Protein AF-A0A1H4YZ56-F1 (afdb_monomer)

Radius of gyration: 13.11 Å; Cα contacts (8 Å, |Δi|>4): 111; chains: 1; bounding box: 27×33×38 Å

InterPro domains:
  IPR038062 ScdA-like, N-terminal domain superfamily [G3DSA:1.10.3910.10] (11-89)
  IPR038062 ScdA-like, N-terminal domain superfamily [SSF140683] (13-71)

Organism: Streptomyces melanosporofaciens (NCBI:txid67327)

Foldseek 3Di:
DDPPDPPDDFQDQQQALVNLCVVPVVCLSCVLCVLLVHNLVPDPCRVRDGQLRSLVVVQFHSVLSSVCSRVVSVPHDDPVSSVNRSDG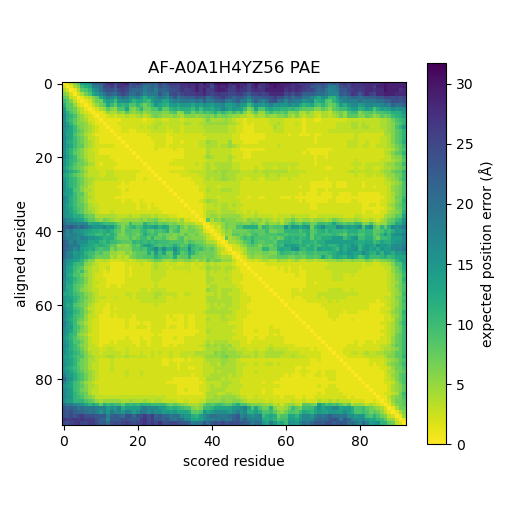DDPPD

Secondary structure (DSSP, 8-state):
----PSPPPPP-TT-BHHHHHHH-TTSHHHHHHHHTT--GGGSTTGGG-BHHHHHHHTTB-HHHHHHHHHHTTTSSPPHHHHHHHHSBPP---

pLDDT: mean 85.67, std 14.41, range [34.62, 97.56]

Solvent-accessible surface area (backbone atoms only — not comparable to full-atom values): 5361 Å² total; per-residue (Å²): 135,85,81,86,62,80,82,74,79,75,76,50,59,73,40,24,48,46,59,49,35,70,74,29,80,87,42,57,43,58,52,48,34,48,74,36,72,43,67,44,91,78,42,93,58,26,77,76,32,24,46,33,56,50,22,50,78,70,38,22,41,36,67,38,40,44,50,36,57,39,39,46,79,82,40,86,56,54,71,67,42,45,50,52,25,40,37,68,52,77,78,83,126

Mean predicted aligned error: 5.96 Å

Nearest PDB structures (foldseek):
  3bnx-assembly2_D  TM=2.272E-01  e=5.731E+00  Aspergillus terreus

Sequence (93 aa):
MSVDGPPRPPVRGSTTITELIRRHPDGSATRLLSAIGVGCVYCGGAPREPITLAARRHGRDPGAFLRVCQALDDGWPSDELIAAAKAKKPKEG

Structure (mmCIF, N/CA/C/O backbone):
data_AF-A0A1H4YZ56-F1
#
_entry.id   AF-A0A1H4YZ56-F1
#
loop_
_atom_site.group_PDB
_atom_site.id
_atom_site.type_symbol
_atom_site.label_atom_id
_atom_site.label_alt_id
_atom_site.label_comp_id
_atom_site.label_asym_id
_atom_site.label_entity_id
_atom_site.label_seq_id
_atom_site.pdbx_PDB_ins_code
_atom_site.Cartn_x
_atom_site.Cartn_y
_atom_site.Cartn_z
_atom_site.occupancy
_atom_site.B_iso_or_equiv
_atom_site.auth_seq_id
_atom_site.auth_comp_id
_atom_site.auth_asym_id
_atom_site.auth_atom_id
_atom_site.pdbx_PDB_model_num
ATOM 1 N N . MET A 1 1 ? 8.033 -17.743 -19.789 1.00 34.62 1 MET A N 1
ATOM 2 C CA . MET A 1 1 ? 9.281 -17.918 -19.018 1.00 34.62 1 MET A CA 1
ATOM 3 C C . MET A 1 1 ? 8.974 -17.520 -17.584 1.00 34.62 1 MET A C 1
ATOM 5 O O . MET A 1 1 ? 8.893 -16.330 -17.312 1.00 34.62 1 MET A O 1
ATOM 9 N N . SER A 1 2 ? 8.679 -18.486 -16.712 1.00 43.72 2 SER A N 1
ATOM 10 C CA . SER A 1 2 ? 8.430 -18.209 -15.292 1.00 43.72 2 SER A CA 1
ATOM 11 C C . SER A 1 2 ? 9.769 -18.053 -14.586 1.00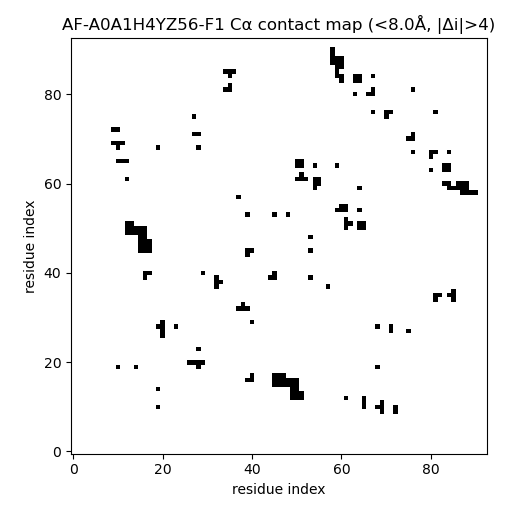 43.72 2 SER A C 1
ATOM 13 O O . SER A 1 2 ? 10.579 -18.976 -14.575 1.00 43.72 2 SER A O 1
ATOM 15 N N . VAL A 1 3 ? 10.017 -16.859 -14.060 1.00 50.34 3 VAL A N 1
ATOM 16 C CA . VAL A 1 3 ? 11.168 -16.565 -13.208 1.00 50.34 3 VAL A CA 1
ATOM 17 C C . VAL A 1 3 ? 10.805 -16.941 -11.776 1.00 50.34 3 VAL A C 1
ATOM 19 O O . VAL A 1 3 ? 10.354 -16.103 -11.001 1.00 50.34 3 VAL A O 1
ATOM 22 N N . ASP A 1 4 ? 10.956 -18.218 -11.431 1.00 54.72 4 ASP A N 1
ATOM 23 C CA . ASP A 1 4 ? 10.767 -18.683 -10.053 1.00 54.72 4 ASP A CA 1
ATOM 24 C C . ASP A 1 4 ? 12.022 -18.336 -9.235 1.00 54.72 4 ASP A C 1
ATOM 26 O O . ASP A 1 4 ? 12.932 -19.136 -9.020 1.00 54.72 4 ASP A O 1
ATOM 30 N N . GLY A 1 5 ? 12.132 -17.050 -8.899 1.00 57.22 5 GLY A N 1
ATOM 31 C CA . GLY A 1 5 ? 13.023 -16.580 -7.846 1.00 57.22 5 GLY A CA 1
ATOM 32 C C . GLY A 1 5 ? 12.448 -16.934 -6.471 1.00 57.22 5 GLY A C 1
ATOM 33 O O . GLY A 1 5 ? 11.268 -17.271 -6.369 1.00 57.22 5 GLY A O 1
ATOM 34 N N . PRO A 1 6 ? 13.245 -16.837 -5.393 1.00 56.75 6 PRO A N 1
ATOM 35 C CA . PRO A 1 6 ? 12.735 -17.075 -4.048 1.00 56.75 6 PRO A CA 1
ATOM 36 C C . PRO A 1 6 ? 11.498 -16.199 -3.781 1.00 56.75 6 PRO A C 1
ATOM 38 O O . PRO A 1 6 ? 11.458 -15.052 -4.250 1.00 56.75 6 PRO A O 1
ATOM 41 N N . PRO A 1 7 ? 10.500 -16.706 -3.030 1.00 65.38 7 PRO A N 1
ATOM 42 C CA . PRO A 1 7 ? 9.287 -15.957 -2.744 1.00 65.38 7 PRO A CA 1
ATOM 43 C C . PRO A 1 7 ? 9.662 -14.602 -2.149 1.00 65.38 7 PRO A C 1
ATOM 45 O O . PRO A 1 7 ? 10.452 -14.506 -1.203 1.00 65.38 7 PRO A O 1
ATOM 48 N N . ARG A 1 8 ? 9.122 -13.532 -2.739 1.00 72.62 8 ARG A N 1
ATOM 49 C CA . ARG A 1 8 ? 9.374 -12.178 -2.246 1.00 72.62 8 ARG A CA 1
ATOM 50 C C . ARG A 1 8 ? 8.889 -12.082 -0.798 1.00 72.62 8 ARG A C 1
ATOM 52 O O . ARG A 1 8 ? 7.833 -12.624 -0.474 1.00 72.62 8 ARG A O 1
ATOM 59 N N . PRO A 1 9 ? 9.619 -11.377 0.083 1.00 81.50 9 PRO A N 1
ATOM 60 C CA . PRO A 1 9 ? 9.154 -11.183 1.446 1.00 81.50 9 PRO A CA 1
ATOM 61 C C . PRO A 1 9 ? 7.791 -10.471 1.428 1.00 81.50 9 PRO A C 1
ATOM 63 O O . PRO A 1 9 ? 7.615 -9.524 0.652 1.00 81.50 9 PRO A O 1
ATOM 66 N N . PRO A 1 10 ? 6.837 -10.876 2.281 1.00 86.44 10 PRO A N 1
ATOM 67 C CA . PRO A 1 10 ? 5.491 -10.310 2.280 1.00 86.44 10 PRO A CA 1
ATOM 68 C C . PRO A 1 10 ? 5.524 -8.806 2.559 1.00 86.44 10 PRO A C 1
ATOM 70 O O . PRO A 1 10 ? 6.420 -8.319 3.259 1.00 86.44 10 PRO A O 1
ATOM 73 N N . VAL A 1 11 ? 4.549 -8.059 2.029 1.00 93.69 11 VAL A N 1
ATOM 74 C CA . VAL A 1 11 ? 4.363 -6.648 2.404 1.00 93.69 11 VAL A CA 1
ATOM 75 C C . VAL A 1 11 ? 4.149 -6.557 3.920 1.00 93.69 11 VAL A C 1
ATOM 77 O O . VAL A 1 11 ? 3.317 -7.263 4.499 1.00 93.69 11 VAL A O 1
ATOM 80 N N . ARG A 1 12 ? 4.905 -5.674 4.576 1.00 95.19 12 ARG A N 1
ATOM 81 C CA . ARG A 1 12 ? 4.823 -5.398 6.018 1.00 95.19 12 ARG A CA 1
ATOM 82 C C . ARG A 1 12 ? 4.364 -3.966 6.235 1.00 95.19 12 ARG A C 1
ATOM 84 O O . ARG A 1 12 ? 4.522 -3.118 5.367 1.00 95.19 12 ARG A O 1
ATOM 91 N N . GLY A 1 13 ? 3.878 -3.649 7.435 1.00 92.62 13 GLY A N 1
ATOM 92 C CA . GLY A 1 13 ? 3.468 -2.277 7.760 1.00 92.62 13 GLY A CA 1
ATOM 93 C C . GLY A 1 13 ? 4.590 -1.232 7.641 1.00 92.62 13 GLY A C 1
ATOM 94 O O . GLY A 1 13 ? 4.290 -0.050 7.465 1.00 92.62 13 GLY A O 1
ATOM 95 N N . SER A 1 14 ? 5.852 -1.677 7.719 1.00 93.69 14 SER A N 1
ATOM 96 C CA . SER A 1 14 ? 7.071 -0.885 7.526 1.00 93.69 14 SER A CA 1
ATOM 97 C C . SER A 1 14 ? 7.489 -0.727 6.061 1.00 93.69 14 SER A C 1
ATOM 99 O O . SER A 1 14 ? 8.354 0.099 5.786 1.00 93.69 14 SER A O 1
ATOM 101 N N . THR A 1 15 ? 6.905 -1.498 5.135 1.00 94.12 15 THR A N 1
ATOM 102 C CA . THR A 1 15 ? 7.148 -1.346 3.697 1.00 94.12 15 THR A CA 1
ATOM 103 C C . THR A 1 15 ? 6.793 0.076 3.291 1.00 94.12 15 THR A C 1
ATOM 105 O O . THR A 1 15 ? 5.724 0.582 3.631 1.00 94.12 15 THR A O 1
ATOM 108 N N . THR A 1 16 ? 7.700 0.738 2.592 1.00 92.62 16 THR A N 1
ATOM 109 C CA . THR A 1 16 ? 7.500 2.104 2.114 1.00 92.62 16 THR A CA 1
ATOM 110 C C . THR A 1 16 ? 6.658 2.135 0.842 1.00 92.62 16 THR A C 1
ATOM 112 O O . THR A 1 16 ? 6.596 1.156 0.093 1.00 92.62 16 THR A O 1
ATOM 115 N N . ILE A 1 17 ? 6.041 3.282 0.548 1.00 91.62 17 ILE A N 1
ATOM 116 C CA . ILE A 1 17 ? 5.266 3.475 -0.691 1.00 91.62 17 ILE A CA 1
ATOM 117 C C . ILE A 1 17 ? 6.125 3.190 -1.935 1.00 91.62 17 ILE A C 1
ATOM 119 O O . ILE A 1 17 ? 5.672 2.516 -2.859 1.00 91.62 17 ILE A O 1
ATOM 123 N N . THR A 1 18 ? 7.390 3.620 -1.953 1.00 90.25 18 THR A N 1
ATOM 124 C CA . THR A 1 18 ? 8.278 3.355 -3.097 1.00 90.25 18 THR A CA 1
ATOM 125 C C . THR A 1 18 ? 8.704 1.896 -3.200 1.00 90.25 18 THR A C 1
ATOM 127 O O . THR A 1 18 ? 8.840 1.389 -4.311 1.00 90.25 18 THR A O 1
ATOM 130 N N . GLU A 1 19 ? 8.903 1.188 -2.086 1.00 92.56 19 GLU A N 1
ATOM 131 C CA . GLU A 1 19 ? 9.135 -0.262 -2.138 1.00 92.56 19 GLU A CA 1
ATOM 132 C C . GLU A 1 19 ? 7.935 -1.002 -2.726 1.00 92.56 19 GLU A C 1
ATOM 134 O O . GLU A 1 19 ? 8.134 -1.882 -3.563 1.00 92.56 19 GLU A O 1
ATOM 139 N N . LEU A 1 20 ? 6.712 -0.607 -2.355 1.00 92.62 20 LEU A N 1
ATOM 140 C CA . LEU A 1 20 ? 5.490 -1.160 -2.937 1.00 92.62 20 LEU A CA 1
ATOM 141 C C . LEU A 1 20 ? 5.426 -0.897 -4.452 1.00 92.62 20 LEU A C 1
ATOM 143 O O . LEU A 1 20 ? 5.184 -1.813 -5.224 1.00 92.62 20 LEU A O 1
ATOM 147 N N . ILE A 1 21 ? 5.720 0.321 -4.912 1.00 91.69 21 ILE A N 1
ATOM 148 C CA . ILE A 1 21 ? 5.703 0.643 -6.351 1.00 91.69 21 ILE A CA 1
ATOM 149 C C . ILE A 1 21 ? 6.778 -0.128 -7.117 1.00 91.69 21 ILE A C 1
ATOM 151 O O . ILE A 1 21 ? 6.491 -0.707 -8.159 1.00 91.69 21 ILE A O 1
ATOM 155 N N . ARG A 1 22 ? 8.010 -0.194 -6.596 1.00 91.31 22 ARG A N 1
ATOM 156 C CA . ARG A 1 22 ? 9.092 -0.971 -7.227 1.00 91.31 22 ARG A CA 1
ATOM 157 C C . ARG A 1 22 ? 8.773 -2.462 -7.300 1.00 91.31 22 ARG A C 1
ATOM 159 O O . ARG A 1 22 ? 9.245 -3.135 -8.210 1.00 91.31 22 ARG A O 1
ATOM 166 N N . ARG A 1 23 ? 7.988 -2.982 -6.353 1.00 91.88 23 ARG A N 1
ATOM 167 C CA . ARG A 1 23 ? 7.522 -4.372 -6.364 1.00 91.88 23 ARG A CA 1
ATOM 168 C C . ARG A 1 23 ? 6.539 -4.657 -7.507 1.00 91.88 23 ARG A C 1
ATOM 170 O O . ARG A 1 23 ? 6.520 -5.786 -8.000 1.00 91.88 23 ARG A O 1
ATOM 177 N N . HIS A 1 24 ? 5.781 -3.653 -7.940 1.00 92.88 24 HIS A N 1
ATOM 178 C CA . HIS A 1 24 ? 4.746 -3.754 -8.969 1.00 92.88 24 HIS A CA 1
ATOM 179 C C . HIS A 1 24 ? 5.045 -2.804 -10.146 1.00 92.88 24 HIS A C 1
ATOM 181 O O . HIS A 1 24 ? 4.424 -1.742 -10.272 1.00 92.88 24 HIS A O 1
ATOM 187 N N . PRO A 1 25 ? 6.022 -3.159 -11.007 1.00 92.44 25 PRO A N 1
ATOM 188 C CA . PRO A 1 25 ? 6.491 -2.292 -12.091 1.00 92.44 25 PRO A CA 1
ATOM 189 C C . PRO A 1 25 ? 5.451 -2.076 -13.202 1.00 92.44 25 PRO A C 1
ATOM 191 O O . PRO A 1 25 ? 5.602 -1.163 -14.005 1.00 92.44 25 PRO A O 1
ATOM 194 N N . ASP A 1 26 ? 4.384 -2.876 -13.229 1.00 93.75 26 ASP A N 1
ATOM 195 C CA . ASP A 1 26 ? 3.226 -2.723 -14.118 1.00 93.75 26 ASP A CA 1
ATOM 196 C C . ASP A 1 26 ? 2.316 -1.537 -13.738 1.00 93.75 26 ASP A C 1
ATOM 198 O O . ASP A 1 26 ? 1.326 -1.258 -14.412 1.00 93.75 26 ASP A O 1
ATOM 202 N N . GLY A 1 27 ? 2.634 -0.830 -12.648 1.00 93.81 27 GLY A N 1
ATOM 203 C CA . GLY A 1 27 ? 1.878 0.321 -12.165 1.00 93.81 27 GLY A CA 1
ATOM 204 C C . GLY A 1 27 ? 0.648 -0.046 -11.335 1.00 93.81 27 GLY A C 1
ATOM 205 O O . GLY A 1 27 ? -0.077 0.855 -10.899 1.00 93.81 27 GLY A O 1
ATOM 206 N N . SER A 1 28 ? 0.415 -1.333 -11.058 1.00 95.75 28 SER A N 1
ATOM 207 C CA . SER A 1 28 ? -0.740 -1.789 -10.274 1.00 95.75 28 SER A CA 1
ATOM 208 C C . SER A 1 28 ? -0.744 -1.214 -8.852 1.00 95.75 28 SER A C 1
ATOM 210 O O . SER A 1 28 ? -1.800 -0.808 -8.368 1.00 95.75 28 SER A O 1
ATOM 212 N N . ALA A 1 29 ? 0.424 -1.031 -8.225 1.00 94.38 29 ALA A N 1
ATOM 213 C CA . ALA A 1 29 ? 0.540 -0.348 -6.933 1.00 94.38 29 ALA A CA 1
ATOM 214 C C . ALA A 1 29 ? 0.065 1.112 -6.994 1.00 94.38 29 ALA A C 1
ATOM 216 O O . ALA A 1 29 ? -0.736 1.542 -6.166 1.00 94.38 29 ALA A O 1
ATOM 217 N N . THR A 1 30 ? 0.502 1.874 -7.997 1.00 92.62 30 THR A N 1
ATOM 218 C CA . THR A 1 30 ? 0.058 3.263 -8.195 1.00 92.62 30 THR A CA 1
ATOM 219 C C . THR A 1 30 ? -1.444 3.329 -8.468 1.00 92.62 30 THR A C 1
ATOM 221 O O . THR A 1 30 ? -2.142 4.181 -7.914 1.00 92.62 30 THR A O 1
ATOM 224 N N . ARG A 1 31 ? -1.969 2.399 -9.276 1.00 94.81 31 ARG A N 1
ATOM 225 C CA . ARG A 1 31 ? -3.407 2.279 -9.545 1.00 94.81 31 ARG A CA 1
ATOM 226 C C . ARG A 1 31 ? -4.194 1.986 -8.267 1.00 94.81 31 ARG A C 1
ATOM 228 O O . ARG A 1 31 ? -5.228 2.613 -8.046 1.00 94.81 31 ARG A O 1
ATOM 235 N N . LEU A 1 32 ? -3.708 1.076 -7.421 1.00 95.50 32 LEU A N 1
ATOM 236 C CA . LEU A 1 32 ? -4.339 0.732 -6.147 1.00 95.50 32 LEU A CA 1
ATOM 237 C C . LEU A 1 32 ? -4.380 1.935 -5.200 1.00 95.50 32 LEU A C 1
ATOM 239 O O . LEU A 1 32 ? -5.439 2.254 -4.663 1.00 95.50 32 LEU A O 1
ATOM 243 N N . LEU A 1 33 ? -3.251 2.629 -5.040 1.00 92.69 33 LEU A N 1
ATOM 244 C CA . LEU A 1 33 ? -3.138 3.831 -4.209 1.00 92.69 33 LEU A CA 1
ATOM 245 C C . LEU A 1 33 ? -4.155 4.905 -4.637 1.00 92.69 33 LEU A C 1
ATOM 247 O O . LEU A 1 33 ? -4.885 5.446 -3.801 1.00 92.69 33 LEU A O 1
ATOM 251 N N . SER A 1 34 ? -4.303 5.137 -5.943 1.00 91.50 34 SER A N 1
ATOM 252 C CA . SER A 1 34 ? -5.349 6.012 -6.485 1.00 91.50 34 SER A CA 1
ATOM 253 C C . SER A 1 34 ? -6.766 5.498 -6.197 1.00 91.50 34 SER A C 1
ATOM 255 O O . SER A 1 34 ? -7.625 6.282 -5.791 1.00 91.50 34 SER A O 1
ATOM 257 N N . ALA A 1 35 ? -7.023 4.192 -6.342 1.00 93.62 35 ALA A N 1
ATOM 258 C CA . ALA A 1 35 ? -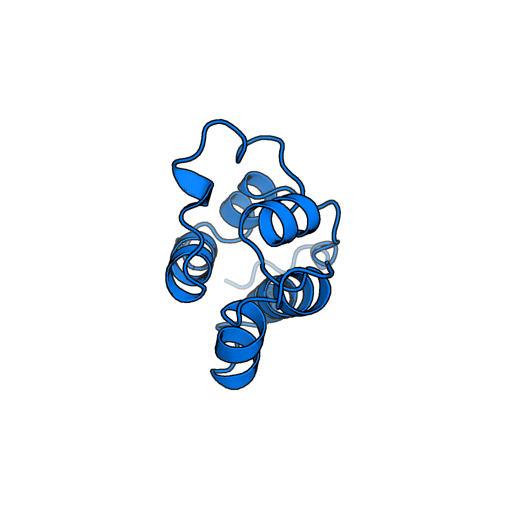8.344 3.591 -6.123 1.00 93.62 35 ALA A CA 1
ATOM 259 C C . ALA A 1 35 ? -8.853 3.761 -4.678 1.00 93.62 35 ALA A C 1
ATOM 261 O O . ALA A 1 35 ? -10.040 4.027 -4.459 1.00 93.62 35 ALA A O 1
ATOM 262 N N . ILE A 1 36 ? -7.953 3.692 -3.693 1.00 93.06 36 ILE A N 1
ATOM 263 C CA . ILE A 1 36 ? -8.271 3.923 -2.272 1.00 93.06 36 ILE A CA 1
ATOM 264 C C . ILE A 1 36 ? -8.218 5.413 -1.874 1.00 93.06 36 ILE A C 1
ATOM 266 O O . ILE A 1 36 ? -8.390 5.773 -0.705 1.00 93.06 36 ILE A O 1
ATOM 270 N N . GLY A 1 37 ? -8.037 6.308 -2.852 1.00 87.75 37 GLY A N 1
ATOM 271 C CA . GLY A 1 37 ? -8.058 7.759 -2.670 1.00 87.75 37 GLY A CA 1
ATOM 272 C C . GLY A 1 37 ? -6.815 8.303 -1.971 1.00 87.75 37 GLY A C 1
ATOM 273 O O . GLY A 1 37 ? -6.924 9.244 -1.183 1.00 87.75 37 GLY A O 1
ATOM 274 N N . VAL A 1 38 ? -5.658 7.683 -2.209 1.00 82.06 38 VAL A N 1
ATOM 275 C CA . VAL A 1 38 ? -4.367 8.037 -1.615 1.00 82.06 38 VAL A CA 1
ATOM 276 C C . VAL A 1 38 ? -3.354 8.263 -2.736 1.00 82.06 38 VAL A C 1
ATOM 278 O O . VAL A 1 38 ? -2.647 7.362 -3.164 1.00 82.06 38 VAL A O 1
ATOM 281 N N . GLY A 1 39 ? -3.259 9.502 -3.220 1.00 73.88 39 GLY A N 1
ATOM 282 C CA . GLY A 1 39 ? -2.290 9.913 -4.247 1.00 73.88 39 GLY A CA 1
ATOM 283 C C . GLY A 1 39 ? -0.852 10.061 -3.730 1.00 73.88 39 GLY A C 1
ATOM 284 O O . GLY A 1 39 ? -0.151 10.971 -4.166 1.00 73.88 39 GLY A O 1
ATOM 285 N N . CYS A 1 40 ? -0.418 9.221 -2.778 1.00 70.56 40 CYS A N 1
ATOM 286 C CA . CYS A 1 40 ? 0.871 9.343 -2.083 1.00 70.56 40 CYS A CA 1
ATOM 287 C C . CYS A 1 40 ? 2.060 9.455 -3.036 1.00 70.56 40 CYS A C 1
ATOM 289 O O . CYS A 1 40 ? 2.995 10.163 -2.713 1.00 70.56 40 CYS A O 1
ATOM 291 N N . VAL A 1 41 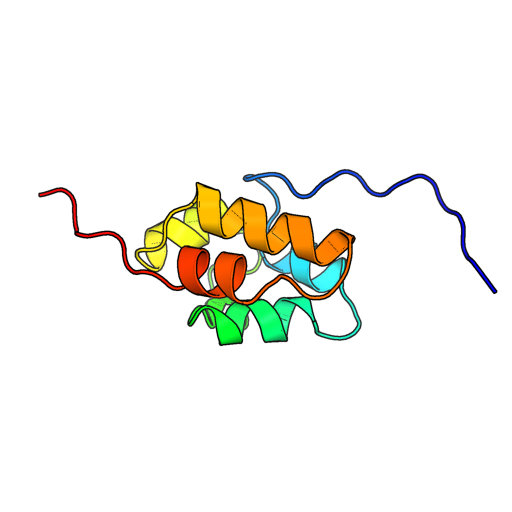? 2.028 8.835 -4.217 1.00 67.81 41 VAL A N 1
ATOM 292 C CA . VAL A 1 41 ? 3.092 8.957 -5.235 1.00 67.81 41 VAL A CA 1
ATOM 293 C C . VAL A 1 41 ? 3.515 10.395 -5.552 1.00 67.81 41 VAL A C 1
ATOM 295 O O . VAL A 1 41 ? 4.657 10.611 -5.947 1.00 67.81 41 VAL A O 1
ATOM 298 N N . TYR A 1 42 ? 2.627 11.370 -5.349 1.00 69.12 42 TYR A N 1
ATOM 299 C CA . TYR A 1 42 ? 2.889 12.786 -5.602 1.00 69.12 42 TYR A CA 1
ATOM 300 C C . TYR A 1 42 ? 3.222 13.590 -4.334 1.00 69.12 42 TYR A C 1
ATOM 302 O O . TYR A 1 42 ? 3.500 14.784 -4.426 1.00 69.12 42 TYR A O 1
ATOM 310 N N . CYS A 1 43 ? 3.190 12.980 -3.143 1.00 72.38 43 CYS A N 1
ATOM 311 C CA . CYS A 1 43 ? 3.525 13.663 -1.897 1.00 72.38 43 CYS A CA 1
ATOM 312 C C . CYS A 1 43 ? 5.034 13.582 -1.608 1.00 72.38 43 CYS A C 1
ATOM 314 O O . CYS A 1 43 ? 5.671 12.549 -1.802 1.00 72.38 43 CYS A O 1
ATOM 316 N N . GLY A 1 44 ? 5.626 14.657 -1.076 1.00 68.12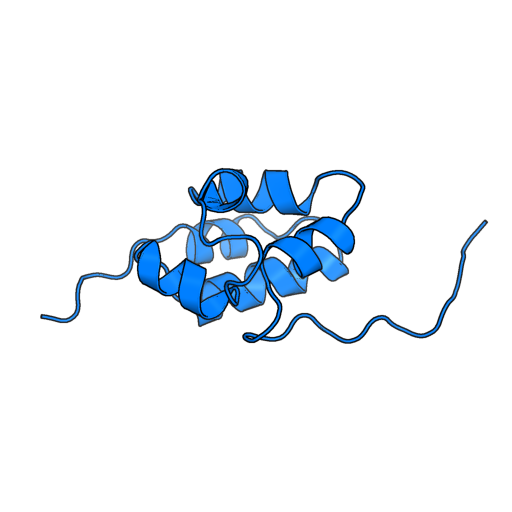 44 GLY A N 1
ATOM 317 C CA . GLY A 1 44 ? 7.061 14.689 -0.747 1.00 68.12 44 GLY A CA 1
ATOM 318 C C . GLY A 1 44 ? 7.502 13.663 0.313 1.00 68.12 44 GLY A C 1
ATOM 319 O O . GLY A 1 44 ? 8.692 13.388 0.442 1.00 68.12 44 GLY A O 1
ATOM 320 N N . GLY A 1 45 ? 6.558 13.077 1.063 1.00 70.50 45 GLY A N 1
ATOM 321 C CA . GLY A 1 45 ? 6.817 12.053 2.082 1.00 70.50 45 GLY A CA 1
ATOM 322 C C . GLY A 1 45 ? 6.854 10.613 1.557 1.00 70.50 45 GLY A C 1
ATOM 323 O O . GLY A 1 45 ? 7.485 9.764 2.184 1.00 70.50 45 GLY A O 1
ATOM 324 N N . ALA A 1 46 ? 6.249 10.337 0.396 1.00 70.62 46 ALA A N 1
ATOM 325 C CA . ALA A 1 46 ? 6.090 8.987 -0.156 1.00 70.62 46 ALA A CA 1
ATOM 326 C C . ALA A 1 46 ? 7.383 8.158 -0.219 1.00 70.62 46 ALA A C 1
ATOM 328 O O . ALA A 1 46 ? 7.346 6.981 0.144 1.00 70.62 46 ALA A O 1
ATOM 329 N N . PRO A 1 47 ? 8.539 8.731 -0.620 1.00 71.88 47 PRO A N 1
ATOM 330 C CA . PRO A 1 47 ? 9.757 7.953 -0.814 1.00 71.88 47 PRO A CA 1
ATOM 331 C C . PRO A 1 47 ? 10.269 7.208 0.416 1.00 71.88 47 PRO A C 1
ATOM 333 O O . PRO A 1 47 ? 10.985 6.219 0.274 1.00 71.88 47 PRO A O 1
ATOM 336 N N . ARG A 1 48 ? 9.941 7.699 1.614 1.00 80.25 48 ARG A N 1
ATOM 337 C CA . ARG A 1 48 ? 10.458 7.184 2.890 1.00 80.25 48 ARG A CA 1
ATOM 338 C C . ARG A 1 48 ? 9.352 6.791 3.864 1.00 80.25 48 ARG A C 1
ATOM 340 O O . ARG A 1 48 ? 9.646 6.400 4.988 1.00 80.25 48 ARG A O 1
ATOM 347 N N . GLU A 1 49 ? 8.093 6.925 3.463 1.00 85.81 49 GLU A N 1
ATOM 348 C CA . GLU A 1 49 ? 6.961 6.740 4.359 1.00 85.81 49 GLU A CA 1
ATOM 349 C C . GLU A 1 49 ? 6.474 5.286 4.363 1.00 85.81 49 GLU A C 1
ATOM 351 O O . GLU A 1 49 ? 6.111 4.769 3.301 1.00 85.81 49 GLU A O 1
ATOM 356 N N . PRO A 1 50 ? 6.418 4.629 5.539 1.00 93.25 50 PRO A N 1
ATOM 357 C CA . PRO A 1 50 ? 5.763 3.336 5.693 1.00 93.25 50 PRO A CA 1
ATOM 358 C C . PRO A 1 50 ? 4.278 3.395 5.323 1.00 93.25 50 PRO A C 1
ATOM 360 O O . PRO A 1 50 ? 3.584 4.344 5.694 1.00 93.25 50 PRO A O 1
ATOM 363 N N . ILE A 1 51 ? 3.752 2.344 4.691 1.00 92.69 51 ILE A N 1
ATOM 364 C CA . ILE A 1 51 ? 2.344 2.267 4.257 1.00 92.69 51 ILE A CA 1
ATOM 365 C C . ILE A 1 51 ? 1.345 2.521 5.394 1.00 92.69 51 ILE A C 1
ATOM 367 O O . ILE A 1 51 ? 0.317 3.164 5.19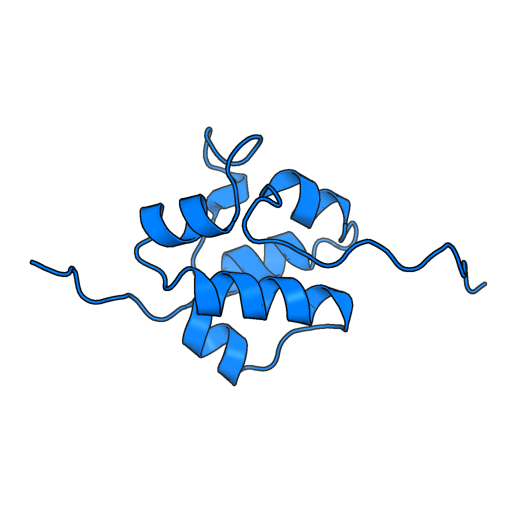7 1.00 92.69 51 ILE A O 1
ATOM 371 N N . THR A 1 52 ? 1.654 2.075 6.612 1.00 92.88 52 THR A N 1
ATOM 372 C CA . THR A 1 52 ? 0.787 2.296 7.778 1.00 92.88 52 THR A CA 1
ATOM 373 C C . THR A 1 52 ? 0.801 3.745 8.263 1.00 92.88 52 THR A C 1
ATOM 375 O O . THR A 1 52 ? -0.219 4.230 8.753 1.00 92.88 52 THR A O 1
ATOM 378 N N . LEU A 1 53 ? 1.918 4.461 8.098 1.00 91.69 53 LEU A N 1
ATOM 379 C CA . LEU A 1 53 ? 2.003 5.892 8.393 1.00 91.69 53 LEU A CA 1
ATOM 380 C C . LEU A 1 53 ? 1.253 6.709 7.333 1.00 91.69 53 LEU A C 1
ATOM 382 O O . LEU A 1 53 ? 0.478 7.595 7.700 1.00 91.69 53 LEU A O 1
ATOM 386 N N . ALA A 1 54 ? 1.407 6.354 6.054 1.00 90.31 54 ALA A N 1
ATOM 387 C CA . ALA A 1 54 ? 0.630 6.934 4.960 1.00 90.31 54 ALA A CA 1
ATOM 388 C C . ALA A 1 54 ? -0.875 6.780 5.212 1.00 90.31 54 ALA A C 1
ATOM 390 O O . ALA A 1 54 ? -1.618 7.762 5.196 1.00 90.31 54 ALA A O 1
ATOM 391 N N . ALA A 1 55 ? -1.323 5.569 5.555 1.00 92.00 55 ALA A N 1
ATOM 392 C CA . ALA A 1 55 ? -2.720 5.299 5.883 1.00 92.00 55 ALA A CA 1
ATOM 393 C C . ALA A 1 55 ? -3.256 6.268 6.951 1.00 92.00 55 ALA A C 1
ATOM 395 O O . ALA A 1 55 ? -4.276 6.922 6.732 1.00 92.00 55 ALA A O 1
ATOM 396 N N . ARG A 1 56 ? -2.530 6.443 8.063 1.00 91.00 56 ARG A N 1
ATOM 397 C CA . ARG A 1 56 ? -2.920 7.362 9.148 1.00 91.00 56 ARG A CA 1
ATOM 398 C C . ARG A 1 56 ? -3.001 8.814 8.684 1.00 91.00 56 ARG A C 1
ATOM 400 O O . ARG A 1 56 ? -3.995 9.479 8.965 1.00 91.00 56 ARG A O 1
ATOM 407 N N . ARG A 1 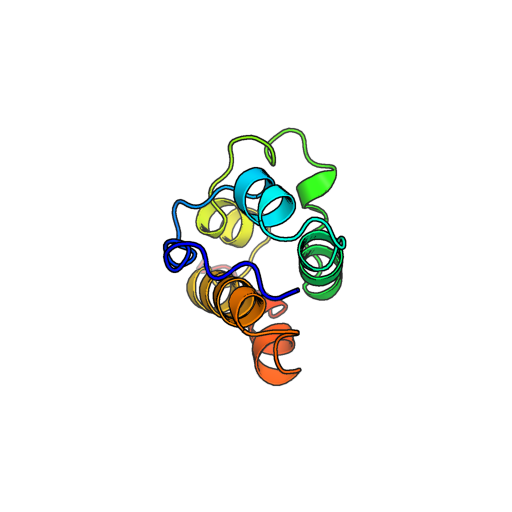57 ? -2.000 9.301 7.942 1.00 88.25 57 ARG A N 1
ATOM 408 C CA . ARG A 1 57 ? -1.974 10.681 7.415 1.00 88.25 57 ARG A CA 1
ATOM 409 C C . ARG A 1 57 ? -3.135 10.972 6.466 1.00 88.25 57 ARG A C 1
ATOM 411 O O . ARG A 1 57 ? -3.601 12.104 6.395 1.00 88.25 57 ARG A O 1
ATOM 418 N N . HIS A 1 58 ? -3.645 9.940 5.800 1.00 89.00 58 HIS A N 1
ATOM 419 C CA . HIS A 1 58 ? -4.810 10.016 4.923 1.00 89.00 58 HIS A CA 1
ATOM 420 C C . HIS A 1 58 ? -6.137 9.634 5.608 1.00 89.00 58 HIS A C 1
ATOM 422 O O . HIS A 1 58 ? -7.168 9.534 4.937 1.00 89.00 58 HIS A O 1
ATOM 428 N N . GLY A 1 59 ? -6.146 9.440 6.933 1.00 91.31 59 GLY A N 1
ATOM 429 C CA . GLY A 1 59 ? -7.347 9.092 7.696 1.00 91.31 59 GLY A CA 1
ATOM 430 C C . GLY A 1 59 ? -7.925 7.718 7.340 1.00 91.31 59 GLY A C 1
ATOM 431 O O . GLY A 1 59 ? -9.143 7.535 7.359 1.00 91.31 59 GLY A O 1
ATOM 432 N N . ARG A 1 60 ? -7.067 6.770 6.952 1.00 92.94 60 ARG A N 1
ATOM 433 C CA . ARG A 1 60 ? -7.411 5.381 6.613 1.00 92.94 60 ARG A CA 1
ATOM 434 C C . ARG A 1 60 ? -7.064 4.437 7.755 1.00 92.94 60 ARG A C 1
ATOM 436 O O . ARG A 1 60 ? -6.172 4.719 8.554 1.00 92.94 60 ARG A O 1
ATOM 443 N N . ASP A 1 61 ? -7.738 3.289 7.795 1.00 94.75 61 ASP A N 1
ATOM 444 C CA . ASP A 1 61 ? -7.366 2.198 8.694 1.00 94.75 61 ASP A CA 1
ATOM 445 C C . ASP A 1 61 ? -6.026 1.574 8.255 1.00 94.75 61 ASP A C 1
ATOM 447 O O . ASP A 1 61 ? -5.945 1.040 7.146 1.00 94.75 61 ASP A O 1
ATOM 451 N N . PRO A 1 62 ? -4.972 1.594 9.092 1.00 94.81 62 PRO A N 1
ATOM 452 C CA . PRO A 1 62 ? -3.667 1.056 8.702 1.00 94.81 62 PRO A CA 1
ATOM 453 C C . PRO A 1 62 ? -3.680 -0.453 8.448 1.00 94.81 62 PRO A C 1
ATOM 455 O O . PRO A 1 62 ? -2.897 -0.938 7.634 1.00 94.81 62 PRO A O 1
ATOM 458 N N . GLY A 1 63 ? -4.562 -1.197 9.122 1.00 96.38 63 GLY A N 1
ATOM 459 C CA . GLY A 1 63 ? -4.693 -2.642 8.951 1.00 96.38 63 GLY A CA 1
ATOM 460 C C . GLY A 1 63 ? -5.378 -3.021 7.638 1.00 96.38 63 GLY A C 1
ATOM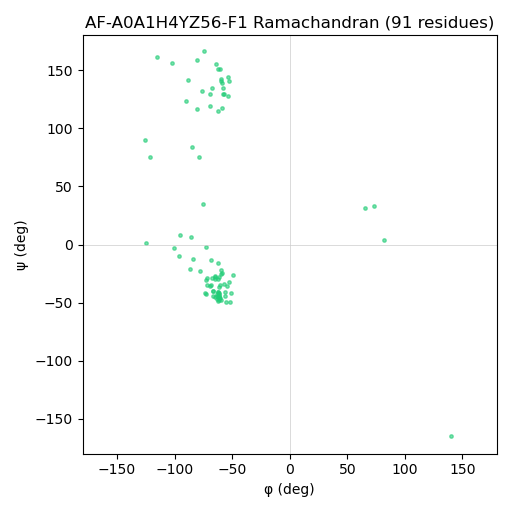 461 O O . GLY A 1 63 ? -4.942 -3.949 6.964 1.00 96.38 63 GLY A O 1
ATOM 462 N N . ALA A 1 64 ? -6.437 -2.314 7.247 1.00 96.38 64 ALA A N 1
ATOM 463 C CA . ALA A 1 64 ? -7.105 -2.473 5.959 1.00 96.38 64 ALA A CA 1
ATOM 464 C C . ALA A 1 64 ? -6.189 -2.037 4.811 1.00 96.38 64 ALA A C 1
ATOM 466 O O . ALA A 1 64 ? -6.100 -2.733 3.804 1.00 96.38 64 ALA A O 1
ATOM 467 N N . PHE A 1 65 ? -5.443 -0.942 4.999 1.00 95.62 65 PHE A N 1
ATOM 468 C CA . PHE A 1 65 ? -4.435 -0.493 4.041 1.00 95.62 65 PHE A CA 1
ATOM 469 C C . PHE A 1 65 ? -3.331 -1.545 3.848 1.00 95.62 65 PHE A C 1
ATOM 471 O O . PHE A 1 65 ? -2.987 -1.886 2.722 1.00 95.62 65 PHE A O 1
ATOM 478 N N . LEU A 1 66 ? -2.803 -2.119 4.936 1.00 96.56 66 LEU A N 1
ATOM 479 C CA . LEU A 1 66 ? -1.819 -3.199 4.851 1.00 96.56 66 LEU A CA 1
ATOM 480 C C . LEU A 1 66 ? -2.375 -4.420 4.108 1.00 96.56 66 LEU A C 1
ATOM 482 O O . LEU A 1 66 ? -1.718 -4.920 3.200 1.00 96.56 66 LEU A O 1
ATOM 486 N N . ARG A 1 67 ? -3.586 -4.868 4.458 1.00 96.81 67 ARG A N 1
ATOM 487 C CA . ARG A 1 67 ? -4.220 -6.038 3.834 1.00 96.81 67 ARG A CA 1
ATOM 488 C C . ARG A 1 67 ? -4.446 -5.855 2.336 1.00 96.81 67 ARG A C 1
ATOM 490 O O . ARG A 1 67 ? -4.177 -6.777 1.576 1.00 96.81 67 ARG A O 1
ATOM 497 N N . VAL A 1 68 ? -4.889 -4.674 1.896 1.00 97.06 68 VAL A N 1
ATOM 498 C CA . VAL A 1 68 ? -5.088 -4.421 0.461 1.00 97.06 68 VAL A CA 1
ATOM 499 C C . VA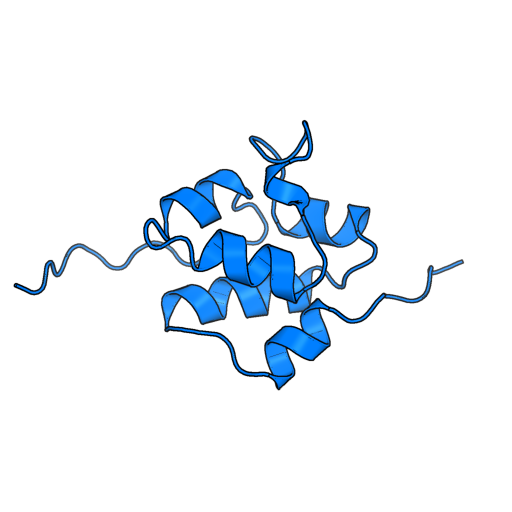L A 1 68 ? -3.755 -4.369 -0.298 1.00 97.06 68 VAL A C 1
ATOM 501 O O . VAL A 1 68 ? -3.681 -4.848 -1.424 1.00 97.06 68 VAL A O 1
ATOM 504 N N . CYS A 1 69 ? -2.679 -3.860 0.319 1.00 95.81 69 CYS A N 1
ATOM 505 C CA . CYS A 1 69 ? -1.338 -3.914 -0.272 1.00 95.81 69 CYS A CA 1
ATOM 506 C C . CYS A 1 69 ? -0.769 -5.339 -0.318 1.00 95.81 69 CYS A C 1
ATOM 508 O O . CYS A 1 69 ? -0.071 -5.666 -1.267 1.00 95.81 69 CYS A O 1
ATOM 510 N N . GLN A 1 70 ? -1.055 -6.176 0.683 1.00 96.06 70 GLN A N 1
ATOM 511 C CA . GLN A 1 70 ? -0.657 -7.589 0.693 1.00 96.06 70 GLN A CA 1
ATOM 512 C C . GLN A 1 70 ? -1.377 -8.383 -0.395 1.00 96.06 70 GLN A C 1
ATOM 514 O O . GLN A 1 70 ? -0.726 -9.113 -1.126 1.00 96.06 70 GLN A O 1
ATOM 519 N N . ALA A 1 71 ? -2.688 -8.179 -0.557 1.00 96.00 71 ALA A N 1
ATOM 520 C CA . ALA A 1 71 ? -3.463 -8.830 -1.612 1.00 96.00 71 ALA A CA 1
ATOM 521 C C . ALA A 1 71 ? -2.933 -8.515 -3.022 1.00 96.00 71 ALA A C 1
ATOM 523 O O . ALA A 1 71 ? -3.123 -9.315 -3.931 1.00 96.00 71 ALA A O 1
ATOM 524 N N . LEU A 1 72 ? -2.235 -7.382 -3.192 1.00 95.00 72 LEU A N 1
ATOM 525 C CA . LEU A 1 72 ? -1.614 -7.015 -4.462 1.00 95.00 72 LEU A CA 1
ATOM 526 C C . LEU A 1 72 ? -0.496 -7.982 -4.894 1.00 95.00 72 LEU A C 1
ATOM 528 O O . LEU A 1 72 ? -0.249 -8.122 -6.091 1.00 95.00 72 LEU A O 1
ATOM 532 N N . ASP A 1 73 ? 0.169 -8.659 -3.946 1.00 92.12 73 ASP A N 1
ATOM 533 C CA . ASP A 1 73 ? 1.179 -9.684 -4.254 1.00 92.12 73 ASP A CA 1
ATOM 534 C C . ASP A 1 73 ? 0.559 -10.901 -4.969 1.00 92.12 73 ASP A C 1
ATOM 536 O O . ASP A 1 73 ? 1.241 -11.525 -5.783 1.00 92.12 73 ASP A O 1
ATOM 540 N N . ASP A 1 74 ? -0.727 -11.182 -4.723 1.00 91.25 74 ASP A N 1
ATOM 541 C CA . ASP A 1 74 ? -1.474 -12.311 -5.297 1.00 91.25 74 ASP A CA 1
ATOM 542 C C . ASP A 1 74 ? -2.298 -11.927 -6.546 1.00 91.25 74 ASP A C 1
ATOM 544 O O . ASP A 1 74 ? -2.833 -12.794 -7.239 1.00 91.25 74 ASP A O 1
ATOM 548 N N . GLY A 1 75 ? -2.417 -10.632 -6.856 1.00 92.50 75 GLY A N 1
ATOM 549 C CA . GLY A 1 75 ? -3.212 -10.118 -7.973 1.00 92.50 75 GLY A CA 1
ATOM 550 C C . GLY A 1 75 ? -3.962 -8.837 -7.621 1.00 92.50 75 GLY A C 1
ATOM 551 O O . GLY A 1 75 ? -3.664 -8.171 -6.640 1.00 92.50 75 GLY A O 1
ATOM 552 N N . TRP A 1 76 ? -4.949 -8.437 -8.424 1.00 96.31 76 TRP A N 1
ATOM 553 C CA . TRP A 1 76 ? -5.739 -7.251 -8.079 1.00 96.31 76 TRP A CA 1
ATOM 554 C C . TRP A 1 76 ? -6.627 -7.526 -6.843 1.00 96.31 76 TRP A C 1
ATOM 556 O O . TRP A 1 76 ? -7.353 -8.523 -6.851 1.00 96.31 76 TRP A O 1
ATOM 566 N N . PRO A 1 77 ? -6.616 -6.670 -5.799 1.00 97.19 77 PRO A N 1
ATOM 567 C CA . PRO A 1 77 ? -7.425 -6.883 -4.599 1.00 97.19 77 PRO A CA 1
ATOM 568 C C . PRO A 1 77 ? -8.932 -6.872 -4.884 1.00 97.19 77 PRO A C 1
ATOM 570 O O . PRO A 1 77 ? -9.396 -6.168 -5.782 1.00 97.19 77 PRO A O 1
ATOM 573 N N . SER A 1 78 ? -9.706 -7.600 -4.075 1.00 97.44 78 SER A N 1
ATOM 574 C CA . SER A 1 78 ? -11.170 -7.601 -4.177 1.00 97.44 78 SER A CA 1
ATOM 575 C C . SER A 1 78 ? -11.774 -6.228 -3.865 1.00 97.44 78 SER A C 1
ATOM 577 O O . SER A 1 78 ? -11.212 -5.435 -3.100 1.00 97.44 78 SER A O 1
ATOM 579 N N . ASP A 1 79 ? -12.969 -5.973 -4.401 1.00 97.19 79 ASP A N 1
ATOM 580 C CA . ASP A 1 79 ? -13.704 -4.725 -4.162 1.00 97.19 79 ASP A CA 1
ATOM 581 C C . ASP A 1 79 ? -13.960 -4.475 -2.670 1.00 97.19 79 ASP A C 1
ATOM 583 O O . ASP A 1 79 ? -13.891 -3.335 -2.211 1.00 97.19 79 ASP A O 1
ATOM 587 N N . GLU A 1 80 ? -14.174 -5.534 -1.886 1.00 97.06 80 GLU A N 1
ATOM 588 C CA . GLU A 1 80 ? -14.344 -5.457 -0.431 1.00 97.06 80 GLU A CA 1
ATOM 589 C C . GLU A 1 80 ? -13.084 -4.939 0.276 1.00 97.06 80 GLU A C 1
ATOM 591 O O . GLU A 1 80 ? -13.168 -4.057 1.135 1.00 97.06 80 GLU A O 1
ATOM 596 N N . LEU A 1 81 ? -11.901 -5.436 -0.106 1.00 97.31 81 LEU A N 1
ATOM 597 C CA . LEU A 1 81 ? -10.631 -4.970 0.456 1.00 97.31 81 LEU A CA 1
ATOM 598 C C . LEU A 1 81 ? -10.343 -3.520 0.057 1.00 97.31 81 LEU A C 1
ATOM 600 O O . LEU A 1 81 ? -9.901 -2.726 0.892 1.00 97.31 81 LEU A O 1
ATOM 604 N N . ILE A 1 82 ? -10.640 -3.153 -1.193 1.00 97.56 82 ILE A N 1
ATOM 605 C CA . ILE A 1 82 ? -10.507 -1.777 -1.682 1.00 97.56 82 ILE A CA 1
ATOM 606 C C . ILE A 1 82 ? -11.456 -0.848 -0.918 1.00 97.56 82 ILE A C 1
ATOM 608 O O . ILE A 1 82 ? -11.029 0.209 -0.448 1.00 97.56 82 ILE A O 1
ATOM 612 N N . ALA A 1 83 ? -12.721 -1.234 -0.741 1.00 96.50 83 ALA A N 1
ATOM 613 C CA . ALA A 1 83 ? -13.710 -0.454 -0.002 1.00 96.50 83 ALA A CA 1
ATOM 614 C C . ALA A 1 83 ? -13.298 -0.258 1.465 1.00 96.50 83 ALA A C 1
ATOM 616 O O . ALA A 1 83 ? -13.334 0.868 1.968 1.00 96.50 83 ALA A O 1
ATOM 617 N N . ALA A 1 84 ? -12.826 -1.319 2.127 1.00 95.44 84 ALA A N 1
ATOM 618 C CA . ALA A 1 84 ? -12.339 -1.257 3.502 1.00 95.44 84 ALA A CA 1
ATOM 619 C C . ALA A 1 84 ? -11.125 -0.322 3.650 1.00 95.44 84 ALA A C 1
ATOM 621 O O . ALA A 1 84 ? -11.072 0.481 4.581 1.00 95.44 84 ALA A O 1
ATOM 622 N N . ALA A 1 85 ? -10.167 -0.377 2.719 1.00 95.62 85 ALA A N 1
ATOM 623 C CA . ALA A 1 85 ? -8.993 0.497 2.725 1.00 95.62 85 ALA A CA 1
ATOM 624 C C . ALA A 1 85 ? -9.321 1.957 2.353 1.00 95.62 85 ALA A C 1
ATOM 626 O O . ALA A 1 85 ? -8.654 2.887 2.814 1.00 95.62 85 ALA A O 1
ATOM 627 N N . LYS A 1 86 ? -10.364 2.174 1.541 1.00 95.19 86 LYS A N 1
ATOM 628 C CA . LYS A 1 86 ? -10.863 3.498 1.142 1.00 95.19 86 LYS A CA 1
ATOM 629 C C . LYS A 1 86 ? -11.706 4.170 2.227 1.00 95.19 86 LYS A C 1
ATOM 631 O O . LYS A 1 86 ? -11.832 5.400 2.218 1.00 95.19 86 LYS A O 1
ATOM 636 N N . ALA A 1 87 ? -12.293 3.411 3.148 1.00 93.00 87 ALA A N 1
ATOM 637 C CA . ALA A 1 87 ? -13.112 3.959 4.222 1.00 93.00 87 ALA A CA 1
ATOM 638 C C . ALA A 1 87 ? -12.310 4.968 5.066 1.00 93.00 87 ALA A C 1
ATOM 640 O O . ALA A 1 87 ? -11.145 4.748 5.409 1.00 93.00 87 ALA A O 1
ATOM 641 N N . LYS A 1 88 ? -12.916 6.121 5.377 1.00 83.50 88 LYS A N 1
ATOM 642 C CA . LYS A 1 88 ? -12.339 7.047 6.361 1.00 83.50 88 LYS A CA 1
ATOM 643 C C . LYS A 1 88 ? -12.595 6.490 7.753 1.00 83.50 88 LYS A C 1
ATOM 645 O O . LYS A 1 88 ? -13.730 6.147 8.072 1.00 83.50 88 LYS A O 1
ATOM 650 N N . LYS A 1 89 ? -11.561 6.460 8.590 1.00 75.75 89 LYS A N 1
ATOM 651 C CA . LYS A 1 89 ? -11.765 6.322 10.032 1.00 75.75 89 LYS A CA 1
ATOM 652 C C . LYS A 1 89 ? -12.433 7.605 10.544 1.00 75.75 89 LYS A C 1
ATOM 654 O O . LYS A 1 89 ? -11.994 8.696 10.159 1.00 75.75 89 LYS A O 1
ATOM 659 N N . PRO A 1 90 ? -13.474 7.507 11.388 1.00 63.09 90 PRO A N 1
ATOM 660 C CA . PRO A 1 90 ? -13.879 8.630 12.222 1.00 63.09 90 PRO A CA 1
ATOM 661 C C . PRO A 1 90 ? -12.649 9.122 12.986 1.00 63.09 90 PRO A C 1
ATOM 663 O O . PRO A 1 90 ? -11.818 8.309 13.393 1.00 63.09 90 PRO A O 1
ATOM 666 N N . LYS A 1 91 ? -12.499 10.438 13.146 1.00 55.66 91 LYS A N 1
ATOM 667 C CA . LYS A 1 91 ? -11.475 10.960 14.053 1.00 55.66 91 LYS A CA 1
ATOM 668 C C . LYS A 1 91 ? -11.842 10.453 15.447 1.00 55.66 91 LYS A C 1
ATOM 670 O O . LYS A 1 91 ? -12.918 10.796 15.927 1.00 55.66 91 LYS A O 1
ATOM 675 N N . GLU A 1 92 ? -11.010 9.605 16.044 1.00 59.06 92 GLU A N 1
ATOM 676 C CA . GLU A 1 92 ? -11.061 9.421 17.495 1.00 59.06 92 GLU A CA 1
ATOM 677 C C . GLU A 1 92 ? -10.798 10.808 18.094 1.00 59.06 92 GLU A C 1
ATOM 679 O O . GLU A 1 92 ? -9.806 11.455 17.739 1.00 59.06 92 GLU A O 1
ATOM 684 N N . GLY A 1 93 ? -11.801 11.316 18.813 1.00 47.19 93 GLY A N 1
ATOM 685 C CA . GLY A 1 93 ? -11.787 12.633 19.448 1.00 47.19 93 GLY A CA 1
ATOM 686 C C . GLY A 1 93 ? -10.854 12.686 20.642 1.00 47.19 93 GLY A C 1
ATOM 687 O O . GLY A 1 93 ? -10.570 11.612 21.215 1.00 47.19 93 GLY A O 1
#